Protein AF-A0A0A7GCW0-F1 (afdb_monomer_lite)

Foldseek 3Di:
DDALVLLDVVVDPVCVCPPHRVLLVVLLVVLQVVLCVVVVHRLVPDPPNVLVVLLSSLSSNLVRLLCVQVVDRDDCSVPPDPVVLVPDPDPVSVVSVVSNVVSNVSNVVSVVVSCCVVVVPVPPDD

Structure (mmCIF, N/CA/C/O backbone):
data_AF-A0A0A7GCW0-F1
#
_entry.id   AF-A0A0A7GCW0-F1
#
loop_
_atom_site.group_PDB
_atom_site.id
_atom_site.type_symbol
_atom_site.label_atom_id
_atom_site.label_alt_id
_atom_site.label_comp_id
_atom_site.label_asym_id
_atom_site.label_entity_id
_atom_site.label_seq_id
_atom_site.pdbx_PDB_ins_code
_atom_site.Cartn_x
_atom_site.Cartn_y
_atom_site.Cartn_z
_atom_site.occupancy
_atom_site.B_iso_or_equiv
_atom_site.auth_seq_id
_atom_site.auth_comp_id
_atom_site.auth_asym_id
_atom_site.auth_atom_id
_atom_site.pdbx_PDB_model_num
ATOM 1 N N . MET A 1 1 ? 1.433 -9.374 -11.124 1.00 83.31 1 MET A N 1
ATOM 2 C CA . MET A 1 1 ? 1.123 -8.198 -10.270 1.00 83.31 1 MET A CA 1
ATOM 3 C C . MET A 1 1 ? 0.505 -8.677 -8.950 1.00 83.31 1 MET A C 1
ATOM 5 O O . MET A 1 1 ? 0.402 -9.887 -8.790 1.00 83.31 1 MET A O 1
ATOM 9 N N . ILE A 1 2 ? 0.205 -7.787 -7.990 1.00 92.38 2 ILE A N 1
ATOM 10 C CA . ILE A 1 2 ? -0.347 -8.162 -6.666 1.00 92.38 2 ILE A CA 1
ATOM 11 C C . ILE A 1 2 ? -1.810 -8.624 -6.746 1.00 92.38 2 ILE A C 1
ATOM 13 O O . ILE A 1 2 ? -2.504 -8.321 -7.717 1.00 92.38 2 ILE A O 1
ATOM 17 N N . THR A 1 3 ? -2.260 -9.307 -5.700 1.00 95.44 3 THR A N 1
ATOM 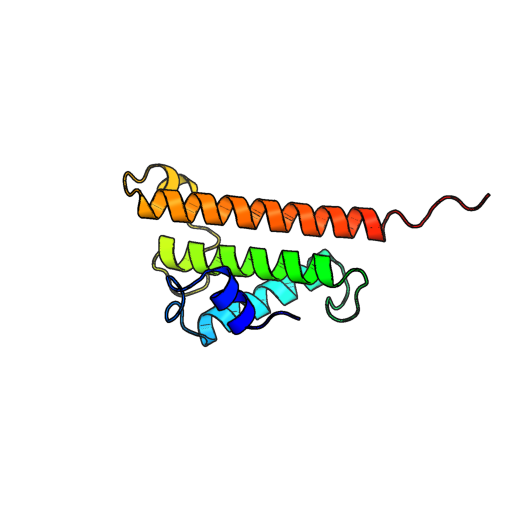18 C CA . THR A 1 3 ? -3.623 -9.807 -5.486 1.00 95.44 3 THR A CA 1
ATOM 19 C C . THR A 1 3 ? -4.183 -9.315 -4.149 1.00 95.44 3 THR A C 1
ATOM 21 O O . THR A 1 3 ? -3.427 -8.879 -3.280 1.00 95.44 3 THR A O 1
ATOM 24 N N . VAL A 1 4 ? -5.497 -9.451 -3.945 1.00 94.44 4 VAL A N 1
ATOM 25 C CA . VAL A 1 4 ? -6.138 -9.202 -2.639 1.00 94.44 4 VAL A CA 1
ATOM 26 C C . VAL A 1 4 ? -5.500 -10.052 -1.532 1.00 94.44 4 VAL A C 1
ATOM 28 O O . VAL A 1 4 ? -5.270 -9.564 -0.427 1.00 94.44 4 VAL A O 1
ATOM 31 N N . ALA A 1 5 ? -5.128 -11.299 -1.840 1.00 95.06 5 ALA A N 1
ATOM 32 C CA . ALA A 1 5 ? -4.447 -12.177 -0.893 1.00 95.06 5 ALA A CA 1
ATOM 33 C C . ALA A 1 5 ? -3.081 -11.618 -0.455 1.00 95.06 5 ALA A C 1
ATOM 35 O O . ALA A 1 5 ? -2.795 -11.632 0.738 1.00 95.06 5 ALA A O 1
ATOM 36 N N . ASP A 1 6 ? -2.275 -11.061 -1.375 1.00 95.44 6 ASP A N 1
ATOM 37 C CA . ASP A 1 6 ? -0.994 -10.420 -1.020 1.00 95.44 6 ASP A CA 1
ATOM 38 C C . ASP A 1 6 ? -1.208 -9.277 -0.004 1.00 95.44 6 ASP A C 1
ATOM 40 O O . ASP A 1 6 ? -0.430 -9.134 0.941 1.00 95.44 6 ASP A O 1
ATOM 44 N N . VAL A 1 7 ? -2.271 -8.481 -0.182 1.00 93.94 7 VAL A N 1
ATOM 45 C CA . VAL A 1 7 ? -2.625 -7.359 0.707 1.00 93.94 7 VAL A CA 1
ATOM 46 C C . VAL A 1 7 ? -3.040 -7.870 2.086 1.00 93.94 7 VAL A C 1
ATOM 48 O O . VAL A 1 7 ? -2.499 -7.420 3.096 1.00 93.94 7 VAL A O 1
ATOM 51 N N . ARG A 1 8 ? -3.949 -8.854 2.144 1.00 93.75 8 ARG A N 1
ATOM 52 C CA . ARG A 1 8 ? -4.410 -9.442 3.413 1.00 93.75 8 ARG A CA 1
ATOM 53 C C . ARG A 1 8 ? -3.270 -10.119 4.173 1.00 93.75 8 ARG A C 1
ATOM 55 O O . ARG A 1 8 ? -3.160 -9.942 5.381 1.00 93.75 8 ARG A O 1
ATOM 62 N N . THR A 1 9 ? -2.386 -10.841 3.482 1.00 94.56 9 THR A N 1
ATOM 63 C CA . THR A 1 9 ? -1.201 -11.447 4.107 1.00 94.56 9 THR A CA 1
ATOM 64 C C . THR A 1 9 ? -0.279 -10.395 4.719 1.00 94.56 9 THR A C 1
ATOM 66 O O . THR A 1 9 ? 0.247 -10.620 5.805 1.00 94.56 9 THR A O 1
ATOM 69 N N . LEU A 1 10 ? -0.084 -9.249 4.057 1.00 93.19 10 LEU A N 1
ATOM 70 C CA . LEU A 1 10 ? 0.797 -8.201 4.572 1.00 93.19 10 LEU A CA 1
ATOM 71 C C . LEU A 1 10 ? 0.186 -7.432 5.753 1.00 93.19 10 LEU A C 1
ATOM 73 O O . LEU A 1 10 ? 0.904 -7.092 6.690 1.00 93.19 10 LEU A O 1
ATOM 77 N N . LEU A 1 11 ? -1.118 -7.152 5.712 1.00 90.50 11 LEU A N 1
ATOM 78 C CA . LEU A 1 11 ? -1.825 -6.440 6.782 1.00 90.50 11 LEU A CA 1
ATOM 79 C C . LEU A 1 11 ? -2.155 -7.331 7.992 1.00 90.50 11 LEU A C 1
ATOM 81 O O . LEU A 1 11 ? -2.368 -6.822 9.094 1.00 90.50 11 LEU A O 1
ATOM 85 N N . GLY A 1 12 ? -2.175 -8.651 7.797 1.00 90.31 12 GLY A N 1
ATOM 86 C CA . GLY A 1 12 ? -2.416 -9.641 8.840 1.00 90.31 12 GLY A CA 1
ATOM 87 C C . GLY A 1 12 ? -3.880 -9.745 9.273 1.00 90.31 12 GLY A C 1
ATOM 88 O O . GLY A 1 12 ? -4.792 -9.189 8.657 1.00 90.31 12 GLY A O 1
ATOM 89 N N . ASP A 1 13 ? -4.106 -10.471 10.370 1.00 87.62 13 ASP A N 1
ATOM 90 C CA . ASP A 1 13 ? -5.440 -10.911 10.810 1.00 87.62 13 ASP A CA 1
ATOM 91 C C . ASP A 1 13 ? -6.435 -9.767 11.052 1.00 87.62 13 ASP A C 1
ATOM 93 O O . ASP A 1 13 ? -7.643 -9.946 10.866 1.00 87.62 13 ASP A O 1
ATOM 97 N N . ALA A 1 14 ? -5.932 -8.580 11.407 1.00 84.12 14 ALA A N 1
ATOM 98 C CA . ALA A 1 14 ? -6.735 -7.376 11.615 1.00 84.12 14 ALA A CA 1
ATOM 99 C C . ALA A 1 14 ? -7.532 -6.959 10.365 1.00 84.12 14 ALA A C 1
ATOM 101 O O . ALA A 1 14 ? -8.599 -6.364 10.498 1.00 84.12 14 ALA A O 1
ATOM 102 N N . TYR A 1 15 ? -7.049 -7.318 9.171 1.00 88.06 15 TYR A N 1
ATOM 103 C CA . TYR A 1 15 ? -7.670 -7.018 7.879 1.00 88.06 15 TYR A CA 1
ATOM 104 C C . TYR A 1 15 ? -7.976 -8.303 7.105 1.00 88.06 15 TYR A C 1
ATOM 106 O O . TYR A 1 15 ? -7.849 -8.365 5.884 1.00 88.06 15 TYR A O 1
ATOM 114 N N . SER A 1 16 ? -8.376 -9.362 7.811 1.00 86.88 16 SER A N 1
ATOM 115 C CA . SER A 1 16 ? -8.755 -10.647 7.204 1.00 86.88 16 SER A CA 1
ATOM 116 C C . SER A 1 16 ? -10.128 -10.621 6.526 1.00 86.88 16 SER A C 1
ATOM 118 O O . SER A 1 16 ? -10.353 -11.379 5.588 1.00 86.88 16 SER A O 1
ATOM 120 N N . THR A 1 17 ? -11.034 -9.742 6.970 1.00 85.06 17 THR A N 1
ATOM 121 C CA . THR A 1 17 ? -12.431 -9.693 6.491 1.00 85.06 17 THR A CA 1
ATOM 122 C C . THR A 1 17 ? -12.908 -8.310 6.054 1.00 85.06 17 THR A C 1
ATOM 124 O O . THR A 1 17 ? -13.849 -8.218 5.270 1.00 85.06 17 THR A O 1
ATOM 127 N N . LYS A 1 18 ? -12.267 -7.233 6.527 1.00 84.50 18 LYS A N 1
ATOM 128 C CA . LYS A 1 18 ? -12.587 -5.847 6.160 1.00 84.50 18 LYS A CA 1
ATOM 129 C C . LYS A 1 18 ? -11.334 -5.094 5.699 1.00 84.50 18 LYS A C 1
ATOM 131 O O . LYS A 1 18 ? -10.270 -5.360 6.259 1.00 84.50 18 LYS A O 1
ATOM 136 N N . PRO A 1 19 ? -11.447 -4.167 4.731 1.00 87.50 19 PRO A N 1
ATOM 137 C CA . PRO A 1 19 ? -12.584 -3.990 3.816 1.00 87.50 19 PRO A CA 1
ATOM 138 C C . PRO A 1 19 ? -12.816 -5.246 2.954 1.00 87.50 19 PRO A C 1
ATOM 140 O O . PRO A 1 19 ? -12.020 -6.192 2.997 1.00 87.50 19 PRO A O 1
ATOM 143 N N . ASP A 1 20 ? -13.949 -5.314 2.253 1.00 90.69 20 ASP A N 1
ATOM 144 C CA . ASP A 1 20 ? -14.281 -6.468 1.415 1.00 90.69 20 ASP A CA 1
ATOM 145 C C . ASP A 1 20 ? -13.315 -6.596 0.221 1.00 90.69 20 ASP A C 1
ATOM 147 O O . ASP A 1 20 ? -12.623 -5.647 -0.158 1.00 90.69 20 ASP A O 1
ATOM 151 N N . ASP A 1 21 ? -13.253 -7.789 -0.372 1.00 92.44 21 ASP A N 1
ATOM 152 C CA . ASP A 1 21 ? -12.318 -8.080 -1.465 1.00 92.44 21 ASP A 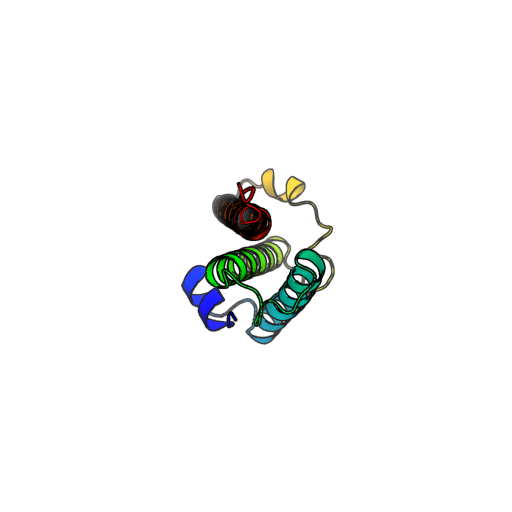CA 1
ATOM 153 C C . ASP A 1 21 ? -12.539 -7.180 -2.692 1.00 92.44 21 ASP A C 1
ATOM 155 O O . ASP A 1 21 ? -11.570 -6.844 -3.370 1.00 92.44 21 ASP A O 1
ATOM 159 N N . THR A 1 22 ? -13.777 -6.746 -2.959 1.00 92.81 22 THR A N 1
ATOM 160 C CA . THR A 1 22 ? -14.103 -5.848 -4.081 1.00 92.81 22 THR A CA 1
ATOM 161 C C . THR A 1 22 ? -13.502 -4.470 -3.850 1.00 92.81 22 THR A C 1
ATOM 163 O O . THR A 1 22 ? -12.893 -3.897 -4.750 1.00 92.81 22 THR A O 1
ATOM 166 N N . THR A 1 23 ? -13.612 -3.952 -2.628 1.00 90.94 23 THR A N 1
ATOM 167 C CA . THR A 1 23 ? -13.009 -2.672 -2.247 1.00 90.94 23 THR A CA 1
ATOM 168 C C . THR A 1 23 ? -11.484 -2.716 -2.357 1.00 90.94 23 THR A C 1
ATOM 170 O O . THR A 1 23 ? -10.884 -1.822 -2.955 1.00 90.94 23 THR A O 1
ATOM 173 N N . ILE A 1 24 ? -10.846 -3.792 -1.878 1.00 92.50 24 ILE A N 1
ATOM 174 C CA . ILE A 1 24 ? -9.393 -3.972 -2.038 1.00 92.50 24 ILE A CA 1
ATOM 175 C C . ILE A 1 24 ? -9.025 -4.070 -3.523 1.00 92.50 24 ILE A C 1
ATOM 177 O O . ILE A 1 24 ? -8.049 -3.458 -3.953 1.00 92.50 24 ILE A O 1
ATOM 181 N N . GLN A 1 25 ? -9.809 -4.794 -4.323 1.00 94.31 25 GLN A N 1
ATOM 182 C CA . GLN A 1 25 ? -9.580 -4.919 -5.761 1.00 94.31 25 GLN A CA 1
ATOM 183 C C . GLN A 1 25 ? -9.663 -3.558 -6.472 1.00 94.31 25 GLN A C 1
ATOM 185 O O . GLN A 1 25 ? -8.780 -3.234 -7.264 1.00 94.31 25 GLN A O 1
ATOM 190 N N . ASN A 1 26 ? -10.632 -2.713 -6.112 1.00 92.94 26 ASN A N 1
ATOM 191 C CA . ASN A 1 26 ? -10.739 -1.350 -6.635 1.00 92.94 26 ASN A CA 1
ATOM 192 C C . ASN A 1 26 ? -9.510 -0.492 -6.282 1.00 92.94 26 ASN A C 1
ATOM 194 O O . ASN A 1 26 ? -9.026 0.263 -7.126 1.00 92.94 26 ASN A O 1
ATOM 198 N N . PHE A 1 27 ? -8.969 -0.612 -5.063 1.00 93.75 27 PHE A N 1
ATOM 199 C CA . PHE A 1 27 ? -7.715 0.063 -4.698 1.00 93.75 27 PHE A CA 1
ATOM 200 C C . PHE A 1 27 ? -6.535 -0.442 -5.528 1.00 93.75 27 PHE A C 1
ATOM 202 O O . PHE A 1 27 ? -5.739 0.358 -6.020 1.00 93.75 27 PHE A O 1
ATOM 209 N N . ILE A 1 28 ? -6.442 -1.759 -5.732 1.00 94.69 28 ILE A N 1
ATOM 210 C CA . ILE A 1 28 ? -5.410 -2.365 -6.576 1.00 94.69 28 ILE A CA 1
ATOM 211 C C . ILE A 1 28 ? -5.466 -1.785 -7.990 1.00 94.69 28 ILE A C 1
ATOM 213 O O . ILE A 1 28 ? -4.424 -1.420 -8.531 1.00 94.69 28 ILE A O 1
ATOM 217 N N . ASP A 1 29 ? -6.648 -1.702 -8.593 1.00 94.19 29 ASP A N 1
ATOM 218 C CA . ASP A 1 29 ? -6.774 -1.278 -9.985 1.00 94.19 29 ASP A CA 1
ATOM 219 C C . ASP A 1 29 ? -6.492 0.221 -10.156 1.00 94.19 29 ASP A C 1
ATOM 221 O O . ASP A 1 29 ? -5.675 0.581 -11.002 1.00 94.19 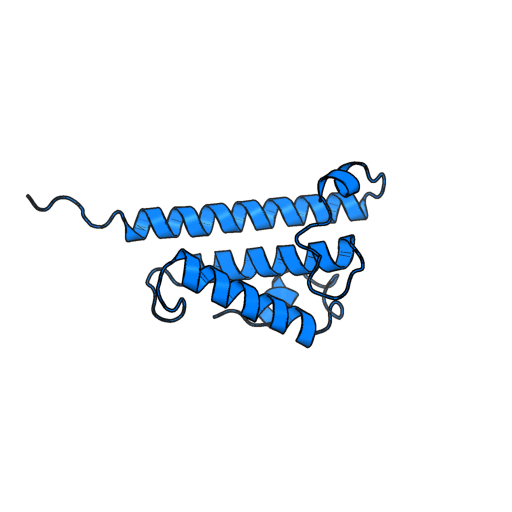29 ASP A O 1
ATOM 225 N N . ARG A 1 30 ? -6.991 1.075 -9.251 1.00 93.25 30 ARG A N 1
ATOM 226 C CA . ARG A 1 30 ? -6.640 2.509 -9.227 1.00 93.25 30 ARG A CA 1
ATOM 227 C C . ARG A 1 30 ? -5.136 2.741 -9.087 1.00 93.25 30 ARG A C 1
ATOM 229 O O . ARG A 1 30 ? -4.557 3.553 -9.803 1.00 93.25 30 ARG A O 1
ATOM 236 N N . ARG A 1 31 ? -4.474 2.021 -8.173 1.00 94.00 31 ARG A N 1
ATOM 237 C CA . ARG A 1 31 ? -3.025 2.172 -7.969 1.00 94.00 31 ARG A CA 1
ATOM 238 C C . ARG A 1 31 ? -2.210 1.585 -9.120 1.00 94.00 31 ARG A C 1
ATOM 240 O O . ARG A 1 31 ? -1.110 2.065 -9.371 1.00 94.00 31 ARG A O 1
ATOM 247 N N . LYS A 1 32 ? -2.709 0.581 -9.849 1.00 93.75 32 LYS A N 1
ATOM 248 C CA . LYS A 1 32 ? -2.056 0.116 -11.087 1.00 93.75 32 LYS A CA 1
ATOM 249 C C . LYS A 1 32 ? -2.101 1.181 -12.177 1.00 93.75 32 LYS A C 1
ATOM 251 O O . LYS A 1 32 ? -1.079 1.384 -12.826 1.00 93.75 32 LYS A O 1
ATOM 256 N N . GLU A 1 33 ? -3.248 1.830 -12.362 1.00 93.88 33 GLU A N 1
ATOM 257 C CA . GLU A 1 33 ? -3.406 2.922 -13.329 1.00 93.88 33 GLU A CA 1
ATOM 258 C C . GLU A 1 33 ? -2.457 4.078 -12.994 1.00 93.88 33 GLU A C 1
ATOM 260 O O . GLU A 1 33 ? -1.643 4.460 -13.831 1.00 93.88 33 GLU A O 1
ATOM 265 N N . GLU A 1 34 ? -2.440 4.530 -11.736 1.00 92.94 34 GLU A N 1
ATOM 266 C CA . GLU A 1 34 ? -1.485 5.545 -11.270 1.00 92.94 34 GLU A CA 1
ATOM 267 C C . GLU A 1 34 ? -0.030 5.109 -11.495 1.00 92.94 34 GLU A C 1
ATOM 269 O O . GLU A 1 34 ? 0.795 5.882 -11.980 1.00 92.94 34 GLU A O 1
ATOM 274 N N . LEU A 1 35 ? 0.316 3.856 -11.178 1.00 93.62 35 LEU A N 1
ATOM 275 C CA . LEU A 1 35 ? 1.672 3.358 -11.393 1.00 93.62 35 LEU A CA 1
ATOM 276 C C . LEU A 1 35 ? 2.062 3.401 -12.869 1.00 93.62 35 LEU A C 1
ATOM 278 O O . LEU A 1 35 ? 3.187 3.782 -13.188 1.00 93.62 35 LEU A O 1
ATOM 282 N N . GLN A 1 36 ? 1.146 3.004 -13.752 1.00 94.06 36 GLN A N 1
ATOM 283 C CA . GLN A 1 36 ? 1.341 3.041 -15.194 1.00 94.06 36 GLN A CA 1
ATOM 284 C C . GLN A 1 36 ? 1.562 4.475 -15.688 1.00 94.06 36 GLN A C 1
ATOM 286 O O . GLN A 1 36 ? 2.471 4.699 -16.490 1.00 94.06 36 GLN A O 1
ATOM 291 N N . GLU A 1 37 ? 0.796 5.442 -15.182 1.00 92.81 37 GLU A N 1
ATOM 292 C CA . GLU A 1 37 ? 0.992 6.866 -15.474 1.00 92.81 37 GLU A CA 1
ATOM 293 C C . GLU A 1 37 ? 2.363 7.365 -14.996 1.00 92.81 37 GLU A C 1
ATOM 295 O O . GLU A 1 37 ? 3.078 8.033 -15.745 1.00 92.81 37 GLU A O 1
ATOM 300 N N . LEU A 1 38 ? 2.780 6.984 -13.783 1.00 91.50 38 LEU A N 1
ATOM 301 C CA . LEU A 1 38 ? 4.058 7.397 -13.197 1.00 91.50 38 LEU A CA 1
ATOM 302 C C . LEU A 1 38 ? 5.271 6.847 -13.958 1.00 91.50 38 LEU A C 1
ATOM 304 O O . LEU A 1 38 ? 6.270 7.553 -14.122 1.00 91.50 38 LEU A O 1
ATOM 308 N N . ILE A 1 39 ? 5.224 5.585 -14.397 1.00 91.25 39 ILE A N 1
ATOM 309 C CA . ILE A 1 39 ? 6.362 4.938 -15.073 1.00 91.25 39 ILE A CA 1
ATOM 310 C C . ILE A 1 39 ? 6.297 5.032 -16.603 1.00 91.25 39 ILE A C 1
ATOM 312 O O . ILE A 1 39 ? 7.294 4.729 -17.262 1.00 91.25 39 ILE A O 1
ATOM 316 N N . GLY A 1 40 ? 5.157 5.441 -17.167 1.00 89.75 40 GLY A N 1
ATOM 317 C CA . GLY A 1 40 ? 4.939 5.627 -18.605 1.00 89.75 40 GLY A CA 1
ATOM 318 C C . GLY A 1 40 ? 4.864 4.331 -19.422 1.00 89.75 40 GLY A C 1
ATOM 319 O O . GLY A 1 40 ? 5.045 4.356 -20.638 1.00 89.75 40 GLY A O 1
ATOM 320 N N . THR A 1 41 ? 4.655 3.184 -18.777 1.00 90.06 41 THR A N 1
ATOM 321 C CA . THR A 1 41 ? 4.567 1.869 -19.428 1.00 90.06 41 THR A CA 1
ATOM 322 C C . THR A 1 41 ? 3.758 0.899 -18.570 1.00 90.06 41 THR A C 1
ATOM 324 O O . THR A 1 41 ? 3.550 1.159 -17.386 1.00 90.06 41 THR A O 1
ATOM 327 N N . ASP A 1 42 ? 3.318 -0.222 -19.144 1.00 90.56 42 ASP A N 1
ATOM 328 C CA . ASP A 1 42 ? 2.607 -1.263 -18.397 1.00 90.56 42 ASP A CA 1
ATOM 329 C C . ASP A 1 42 ? 3.526 -1.842 -17.296 1.00 90.56 42 ASP A C 1
ATOM 331 O O . ASP A 1 42 ? 4.568 -2.436 -17.623 1.00 90.56 42 ASP A O 1
ATOM 335 N N . PRO A 1 43 ? 3.154 -1.732 -16.002 1.00 89.69 43 PRO A N 1
ATOM 336 C CA . PRO A 1 43 ? 3.929 -2.273 -14.886 1.00 89.69 43 PRO A CA 1
ATOM 337 C C . PRO A 1 43 ? 4.206 -3.777 -14.980 1.00 89.69 43 PRO A C 1
ATOM 339 O O . PRO A 1 43 ? 5.190 -4.254 -14.410 1.00 89.69 43 PRO A O 1
ATOM 342 N N . ALA A 1 44 ? 3.367 -4.538 -15.691 1.00 89.06 44 ALA A N 1
ATOM 343 C CA . ALA A 1 44 ? 3.578 -5.965 -15.926 1.00 89.06 44 ALA A CA 1
ATOM 344 C C . ALA A 1 44 ? 4.674 -6.257 -16.966 1.00 89.06 44 ALA A C 1
ATOM 346 O O . ALA A 1 44 ? 5.197 -7.371 -17.003 1.00 89.06 44 ALA A O 1
ATOM 347 N N . SER A 1 45 ? 5.049 -5.269 -17.778 1.00 88.88 45 SER A N 1
ATOM 348 C CA . SER A 1 45 ? 6.099 -5.370 -18.801 1.00 88.88 45 SER A CA 1
ATOM 349 C C . SER A 1 45 ? 7.403 -4.661 -18.407 1.00 88.88 45 SER A C 1
ATOM 351 O O . SER A 1 45 ? 8.463 -4.937 -18.969 1.00 88.88 45 SER A O 1
ATOM 353 N N . ALA A 1 46 ? 7.342 -3.775 -17.411 1.00 89.62 46 ALA A N 1
ATOM 354 C CA . ALA A 1 46 ? 8.467 -2.975 -16.954 1.00 89.62 46 ALA A CA 1
ATOM 355 C C . ALA A 1 46 ? 9.572 -3.808 -16.261 1.00 89.62 46 ALA A C 1
ATOM 357 O O . ALA A 1 46 ? 9.292 -4.827 -15.615 1.00 89.62 46 ALA A O 1
ATOM 358 N N . PRO A 1 47 ? 10.848 -3.377 -16.342 1.00 90.88 47 PRO A N 1
ATOM 359 C CA . PRO A 1 47 ? 11.941 -4.001 -15.599 1.00 90.88 47 PRO A CA 1
ATOM 360 C C . PRO A 1 47 ? 11.772 -3.803 -14.086 1.00 90.88 47 PRO A C 1
ATOM 362 O O . PRO A 1 47 ? 10.988 -2.983 -13.626 1.00 90.88 47 PRO A O 1
ATOM 365 N N . TYR A 1 48 ? 12.541 -4.538 -13.280 1.00 92.44 48 TYR A N 1
ATOM 366 C CA . TYR A 1 48 ? 12.518 -4.409 -11.814 1.00 92.44 48 TYR A CA 1
ATOM 367 C C . TYR A 1 48 ? 11.115 -4.557 -11.193 1.00 92.44 48 TYR A C 1
ATOM 369 O O . TYR A 1 48 ? 10.764 -3.854 -10.243 1.00 92.44 48 TYR A O 1
ATOM 377 N N . GLN A 1 49 ? 10.330 -5.519 -11.687 1.00 92.06 49 GLN A N 1
ATOM 378 C CA . GLN A 1 49 ? 8.959 -5.779 -11.231 1.00 92.06 49 GLN A CA 1
ATOM 379 C C . GLN A 1 49 ? 8.823 -5.976 -9.719 1.00 92.06 49 GLN A C 1
ATOM 381 O O . GLN A 1 49 ? 7.768 -5.696 -9.165 1.00 92.06 49 GLN A O 1
ATOM 386 N N . SER A 1 50 ? 9.867 -6.436 -9.024 1.00 93.81 50 SER A N 1
ATOM 387 C CA . SER A 1 50 ? 9.852 -6.556 -7.562 1.00 93.81 50 SER A CA 1
ATOM 388 C C . SER A 1 50 ? 9.721 -5.201 -6.855 1.00 93.81 50 SER A C 1
ATOM 390 O O . SER A 1 50 ? 9.041 -5.121 -5.833 1.00 93.81 50 SER A O 1
ATOM 392 N N . LEU A 1 51 ? 10.313 -4.134 -7.405 1.00 95.38 51 LEU A N 1
ATOM 393 C CA . LEU A 1 51 ? 10.171 -2.767 -6.892 1.00 95.38 51 LEU A CA 1
ATOM 394 C C . LEU A 1 51 ? 8.770 -2.225 -7.172 1.00 95.38 51 LEU A C 1
ATOM 396 O O . LEU A 1 51 ? 8.139 -1.679 -6.274 1.00 95.38 51 LEU A O 1
ATOM 400 N N . LEU A 1 52 ? 8.254 -2.456 -8.379 1.00 95.44 52 LEU A N 1
ATOM 401 C CA . LEU A 1 52 ? 6.900 -2.052 -8.764 1.00 95.44 52 LEU A CA 1
ATOM 402 C C . LEU A 1 52 ? 5.830 -2.801 -7.955 1.00 95.44 52 LEU A C 1
ATOM 404 O O . LEU A 1 52 ? 4.887 -2.189 -7.461 1.00 95.44 52 LEU A O 1
ATOM 408 N N . LYS A 1 53 ? 6.016 -4.111 -7.726 1.00 95.50 53 LYS A N 1
ATOM 409 C CA . LYS A 1 53 ? 5.159 -4.921 -6.845 1.00 95.50 53 LYS A CA 1
ATOM 410 C C . LYS A 1 53 ? 5.184 -4.373 -5.418 1.00 95.50 53 LYS A C 1
ATOM 412 O O . LYS A 1 53 ? 4.131 -4.289 -4.798 1.00 95.50 53 LYS A O 1
ATOM 417 N N . ARG A 1 54 ? 6.361 -3.991 -4.903 1.00 95.75 54 ARG A N 1
ATOM 418 C CA . ARG A 1 54 ? 6.498 -3.400 -3.563 1.00 95.75 54 ARG A CA 1
ATOM 419 C C . ARG A 1 54 ? 5.792 -2.052 -3.461 1.00 95.75 54 ARG A C 1
ATOM 421 O O . ARG A 1 54 ? 5.059 -1.857 -2.502 1.00 95.75 54 ARG A O 1
ATOM 428 N N . TRP A 1 55 ? 5.975 -1.163 -4.437 1.00 96.50 55 TRP A N 1
ATOM 429 C CA . TRP A 1 55 ? 5.269 0.119 -4.469 1.00 96.50 55 TRP A CA 1
ATOM 430 C C . TRP A 1 55 ? 3.754 -0.086 -4.443 1.00 96.50 55 TRP A C 1
ATOM 432 O O . TRP A 1 55 ? 3.074 0.470 -3.584 1.00 96.50 55 TRP A O 1
ATOM 442 N N . LEU A 1 56 ? 3.253 -0.949 -5.332 1.00 96.12 56 LEU A N 1
ATOM 443 C CA . LEU A 1 56 ? 1.823 -1.194 -5.489 1.00 96.12 56 LEU A CA 1
ATOM 444 C C . LEU A 1 56 ? 1.221 -1.804 -4.221 1.00 96.12 56 LEU A C 1
ATOM 446 O O . LEU A 1 56 ? 0.195 -1.336 -3.742 1.00 96.12 56 LEU A O 1
ATOM 450 N N . LEU A 1 57 ? 1.892 -2.805 -3.644 1.00 96.62 57 LEU A N 1
ATOM 451 C CA . LEU A 1 57 ? 1.454 -3.443 -2.405 1.00 96.62 57 LEU A CA 1
ATOM 452 C C . LEU A 1 57 ? 1.394 -2.441 -1.250 1.00 96.62 57 LEU A C 1
ATOM 454 O O . LEU A 1 57 ? 0.386 -2.366 -0.556 1.00 96.62 57 LEU A O 1
ATOM 458 N N . SER A 1 58 ? 2.446 -1.642 -1.075 1.00 95.94 58 SER A N 1
ATOM 459 C CA . SER A 1 58 ? 2.507 -0.646 -0.010 1.00 95.94 58 SER A CA 1
ATOM 460 C C . SER A 1 58 ? 1.434 0.438 -0.158 1.00 95.94 58 SER A C 1
ATOM 462 O O . SER A 1 58 ? 0.781 0.771 0.827 1.00 95.94 58 SER A O 1
ATOM 464 N N . LYS A 1 59 ? 1.195 0.961 -1.370 1.00 94.38 59 LYS A N 1
ATOM 465 C CA . LYS A 1 59 ? 0.155 1.980 -1.600 1.00 94.38 59 LYS A CA 1
ATOM 466 C C . LYS A 1 59 ? -1.255 1.446 -1.366 1.00 94.38 59 LYS A C 1
ATOM 468 O O . LYS A 1 59 ? -2.047 2.123 -0.723 1.00 94.38 59 LYS A O 1
ATOM 473 N N . VAL A 1 60 ? -1.543 0.219 -1.793 1.00 94.62 60 VAL A N 1
ATOM 474 C CA . VAL A 1 60 ? -2.845 -0.404 -1.517 1.00 94.62 60 VAL A CA 1
ATOM 475 C C . VAL A 1 60 ? -3.034 -0.654 -0.018 1.00 94.62 60 VAL A C 1
ATOM 477 O O . VAL A 1 60 ? -4.122 -0.431 0.504 1.00 94.62 60 VAL A O 1
ATOM 480 N N . CYS A 1 61 ? -1.985 -1.047 0.712 1.00 93.69 61 CYS A N 1
ATOM 481 C CA . CYS A 1 61 ? -2.052 -1.128 2.173 1.00 93.69 61 CYS A CA 1
ATOM 482 C C . CYS A 1 61 ? -2.350 0.236 2.813 1.00 93.69 61 CYS A C 1
ATOM 484 O O . CYS A 1 61 ? -3.169 0.303 3.725 1.00 93.69 61 CYS A O 1
ATOM 486 N N . CYS A 1 62 ? -1.740 1.324 2.325 1.00 92.44 62 CYS A N 1
ATOM 487 C CA . CYS A 1 62 ? -2.084 2.681 2.757 1.00 92.44 62 CYS A CA 1
ATOM 488 C C . CYS A 1 62 ? -3.571 2.993 2.526 1.00 92.44 62 CYS A C 1
ATOM 490 O O . CYS A 1 62 ? -4.216 3.512 3.433 1.00 92.44 62 CYS A O 1
ATOM 492 N N . ASP A 1 63 ? -4.124 2.639 1.364 1.00 91.25 63 ASP A N 1
ATOM 493 C CA . ASP A 1 63 ? -5.539 2.875 1.046 1.00 91.25 63 ASP A CA 1
ATOM 494 C C . ASP A 1 63 ? -6.479 2.096 1.973 1.00 91.25 63 ASP A C 1
ATOM 496 O O . ASP A 1 63 ? -7.462 2.648 2.464 1.00 91.25 63 ASP A O 1
ATOM 500 N N . VAL A 1 64 ? -6.149 0.837 2.282 1.00 91.19 64 VAL A N 1
ATOM 501 C CA . VAL A 1 64 ? -6.911 0.021 3.238 1.00 91.19 64 VAL A CA 1
ATOM 502 C C . VAL A 1 64 ? -6.882 0.629 4.642 1.00 91.19 64 VAL A C 1
ATOM 504 O O . VAL A 1 64 ? -7.923 0.737 5.288 1.00 91.19 64 VAL A O 1
ATOM 507 N N . LEU A 1 65 ? -5.706 1.054 5.112 1.00 89.31 65 LEU A N 1
ATOM 508 C CA . LEU A 1 65 ? -5.572 1.705 6.416 1.00 89.31 65 LEU A CA 1
ATOM 509 C C . LEU A 1 65 ? -6.340 3.029 6.464 1.00 89.31 65 LEU A C 1
ATOM 511 O O . LEU A 1 65 ? -6.982 3.328 7.466 1.00 89.31 65 LEU A O 1
ATOM 515 N N . ALA A 1 66 ? -6.295 3.815 5.390 1.00 85.44 66 ALA A N 1
ATOM 516 C CA . ALA A 1 66 ? -6.999 5.087 5.313 1.00 85.44 66 ALA A CA 1
ATOM 517 C C . ALA A 1 66 ? -8.524 4.900 5.255 1.00 85.44 66 ALA A C 1
ATOM 519 O O . ALA A 1 66 ? -9.248 5.612 5.945 1.00 85.44 66 ALA A O 1
ATOM 520 N N . ASN A 1 67 ? -9.017 3.903 4.513 1.00 85.31 67 ASN A N 1
ATOM 521 C CA . ASN A 1 67 ? -10.433 3.525 4.495 1.00 85.31 67 ASN A CA 1
ATOM 522 C C . ASN A 1 67 ? -10.943 3.151 5.896 1.00 85.31 67 ASN A C 1
ATOM 524 O O . ASN A 1 67 ? -11.992 3.635 6.316 1.00 85.31 67 ASN A O 1
ATOM 528 N N . ASP A 1 68 ? -10.177 2.357 6.644 1.00 85.00 68 ASP A N 1
ATOM 529 C CA . ASP A 1 68 ? -10.528 1.986 8.016 1.00 85.00 68 ASP A CA 1
ATOM 530 C C . ASP A 1 68 ? -10.478 3.181 8.988 1.00 85.00 68 ASP A C 1
ATOM 532 O O . ASP A 1 68 ? -11.364 3.327 9.831 1.00 85.00 68 ASP A O 1
ATOM 536 N N . LEU A 1 69 ? -9.483 4.063 8.856 1.00 80.81 69 LEU A N 1
ATOM 537 C CA . LEU A 1 69 ? -9.332 5.234 9.722 1.00 80.81 69 LEU A CA 1
ATOM 538 C C . LEU A 1 69 ? -10.406 6.302 9.491 1.00 80.81 69 LEU A C 1
ATOM 540 O O . LEU A 1 69 ? -10.826 6.958 10.444 1.00 80.81 69 LEU A O 1
ATOM 544 N N . LEU A 1 70 ? -10.823 6.492 8.241 1.00 75.38 70 LEU A N 1
ATOM 545 C CA . LEU A 1 70 ? -11.798 7.511 7.860 1.00 75.38 70 LEU A CA 1
ATOM 546 C C . LEU A 1 70 ? -13.239 6.996 7.931 1.00 75.38 70 LEU A C 1
ATOM 548 O O . LEU A 1 70 ? -14.168 7.794 8.021 1.00 75.38 70 LEU A O 1
ATOM 552 N N . GLY A 1 71 ? -13.439 5.675 7.912 1.00 66.06 71 GLY A N 1
ATOM 553 C CA . GLY A 1 71 ? -14.768 5.067 7.926 1.00 66.06 71 GLY A CA 1
ATOM 554 C C . GLY A 1 71 ? -15.598 5.374 6.675 1.00 66.06 71 GLY A C 1
ATOM 555 O O . GLY A 1 71 ? -16.822 5.272 6.727 1.00 66.06 71 GLY A O 1
ATOM 556 N N . VAL A 1 72 ? -14.952 5.768 5.570 1.00 57.62 72 VAL A N 1
ATOM 557 C CA . VAL A 1 72 ? -15.613 6.152 4.314 1.00 57.62 72 VAL A CA 1
ATOM 558 C C . VAL A 1 72 ? -15.406 5.072 3.257 1.00 57.62 72 VAL A C 1
ATOM 560 O O . VAL A 1 72 ? -14.267 4.749 2.909 1.00 57.62 72 VAL A O 1
ATOM 563 N N . ASP A 1 73 ? -16.509 4.555 2.710 1.00 50.59 73 ASP A N 1
ATOM 564 C CA . ASP A 1 73 ? -16.507 3.774 1.474 1.00 50.59 73 ASP A CA 1
ATOM 565 C C . ASP A 1 73 ? -16.229 4.700 0.285 1.00 50.59 73 ASP A C 1
ATOM 567 O O . ASP A 1 73 ? -17.095 5.458 -0.138 1.00 50.59 73 ASP A O 1
ATOM 571 N N . SER A 1 74 ? -15.039 4.556 -0.301 1.00 47.88 74 SER A N 1
ATOM 572 C CA . SER A 1 74 ? -14.723 4.966 -1.676 1.00 47.88 74 SER A CA 1
ATOM 573 C C . SER A 1 74 ? -14.671 6.482 -1.993 1.00 47.88 74 SER A C 1
ATOM 575 O O . SER A 1 74 ? -15.275 7.330 -1.354 1.00 47.88 74 SER A O 1
ATOM 577 N N . ALA A 1 75 ? -13.897 6.799 -3.035 1.00 43.72 75 ALA A N 1
ATOM 578 C CA . ALA A 1 75 ?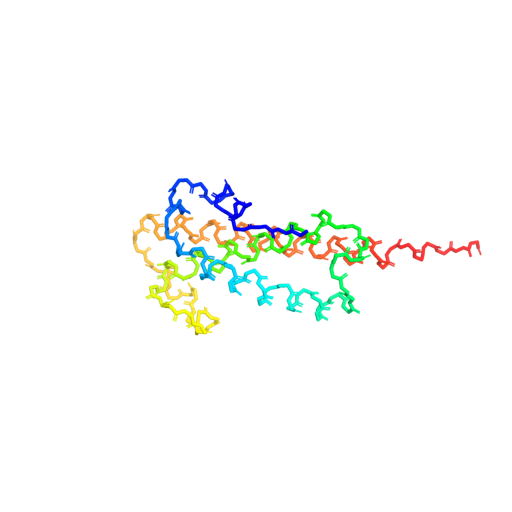 -13.626 8.107 -3.654 1.00 43.72 75 ALA A CA 1
ATOM 579 C C . ALA A 1 75 ? -12.838 9.166 -2.845 1.00 43.72 75 ALA A C 1
ATOM 581 O O . ALA A 1 75 ? -11.760 9.544 -3.310 1.00 43.72 75 ALA A O 1
ATOM 582 N N . ASP A 1 76 ? -13.276 9.576 -1.651 1.00 43.03 76 ASP A N 1
ATOM 583 C CA . ASP A 1 76 ? -12.806 10.831 -1.006 1.00 43.03 76 ASP A CA 1
ATOM 584 C C . ASP A 1 76 ? -11.706 10.657 0.061 1.00 43.03 76 ASP A C 1
ATOM 586 O O . ASP A 1 76 ? -11.247 11.615 0.685 1.00 43.03 76 ASP A O 1
ATOM 590 N N . VAL A 1 77 ? -11.217 9.427 0.245 1.00 50.00 77 VAL A N 1
ATOM 591 C CA . VAL A 1 77 ? -10.110 9.083 1.166 1.00 50.00 77 VAL A CA 1
ATOM 592 C C . VAL A 1 77 ? -8.828 9.888 0.882 1.00 50.00 77 VAL A C 1
ATOM 594 O O . VAL A 1 77 ? -7.976 10.028 1.756 1.00 50.00 77 VAL A O 1
ATOM 597 N N . LEU A 1 78 ? -8.693 10.444 -0.326 1.00 49.41 78 LEU A N 1
ATOM 598 C CA . LEU A 1 78 ? -7.553 11.272 -0.719 1.00 49.41 78 LEU A CA 1
ATOM 599 C C . LEU A 1 78 ? -7.571 12.689 -0.112 1.00 49.41 78 LEU A C 1
ATOM 601 O O . LEU A 1 78 ? -6.511 13.310 -0.074 1.00 49.41 78 LEU A O 1
ATOM 605 N N . GLU A 1 79 ? -8.714 13.194 0.374 1.00 45.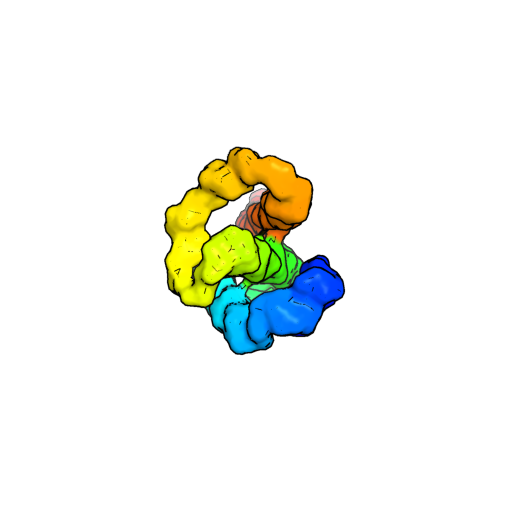88 79 GLU A N 1
ATOM 606 C CA . GLU A 1 79 ? -8.851 14.598 0.813 1.00 45.88 79 GLU A CA 1
ATOM 607 C C . GLU A 1 79 ? -9.101 14.799 2.315 1.00 45.88 79 GLU A C 1
ATOM 609 O O . GLU A 1 79 ? -8.832 15.889 2.827 1.00 45.88 79 GLU A O 1
ATOM 614 N N . TYR A 1 80 ? -9.530 13.778 3.067 1.00 44.94 80 TYR A N 1
ATOM 615 C CA . TYR A 1 80 ? -9.591 13.900 4.527 1.00 44.94 80 TYR A CA 1
ATOM 616 C C . TYR A 1 80 ? -8.182 13.823 5.122 1.00 44.94 80 TYR A C 1
ATOM 618 O O . TYR A 1 80 ? -7.535 12.775 5.148 1.00 44.94 80 TYR A O 1
ATOM 626 N N . SER A 1 81 ? -7.698 14.976 5.582 1.00 51.94 81 SER A N 1
ATOM 627 C CA . SER A 1 81 ? -6.340 15.162 6.080 1.00 51.94 81 SER A CA 1
ATOM 628 C C . SER A 1 81 ? -6.014 14.163 7.192 1.00 51.94 81 SER A C 1
ATOM 630 O O . SER A 1 81 ? -6.535 14.236 8.304 1.00 51.94 81 SER A O 1
ATOM 632 N N . ILE A 1 82 ? -5.050 13.282 6.921 1.00 57.31 82 ILE A N 1
ATOM 633 C CA . ILE A 1 82 ? -4.347 12.459 7.921 1.00 57.31 82 ILE A CA 1
ATOM 634 C C . ILE A 1 82 ? -3.877 13.308 9.122 1.00 57.31 82 ILE A C 1
ATOM 636 O O . ILE A 1 82 ? -3.699 12.784 10.223 1.00 57.31 82 ILE A O 1
ATOM 640 N N . GLY A 1 83 ? -3.712 14.624 8.932 1.00 58.44 83 GLY A N 1
ATOM 641 C CA . GLY A 1 83 ? -3.421 15.592 9.987 1.00 58.44 83 GLY A CA 1
ATOM 642 C C . GLY A 1 83 ? -4.410 15.558 11.154 1.00 58.44 83 GLY A C 1
ATOM 643 O O . GLY A 1 83 ? -3.962 15.535 12.297 1.00 58.44 83 GLY A O 1
ATOM 644 N N . ASP A 1 84 ? -5.714 15.443 10.896 1.00 54.50 84 ASP A N 1
ATOM 645 C CA . ASP A 1 84 ? -6.729 15.462 11.962 1.00 54.50 84 ASP A CA 1
ATOM 646 C C . ASP A 1 84 ? -6.720 14.156 12.778 1.00 54.50 84 ASP A C 1
ATOM 648 O O . ASP A 1 84 ? -7.000 14.133 13.978 1.00 54.50 84 ASP A O 1
ATOM 652 N N . LEU A 1 85 ? -6.308 13.047 12.155 1.00 58.25 85 LEU A N 1
ATOM 653 C CA . LEU A 1 85 ? -6.176 11.744 12.812 1.00 58.25 85 LEU A CA 1
ATOM 654 C C . LEU A 1 85 ? -4.940 11.659 13.724 1.00 58.25 85 LEU A C 1
ATOM 656 O O . LEU A 1 85 ? -4.951 10.893 14.695 1.00 58.25 85 LEU A O 1
ATOM 660 N N . ARG A 1 86 ? -3.889 12.453 13.460 1.00 59.12 86 ARG A N 1
ATOM 661 C CA . ARG A 1 86 ? -2.648 12.476 14.264 1.00 59.12 86 ARG A CA 1
ATOM 662 C C . ARG A 1 86 ? -2.865 12.964 15.698 1.00 59.12 86 ARG A C 1
ATOM 664 O O . ARG A 1 86 ? -2.100 12.585 16.585 1.00 59.12 86 ARG A O 1
ATOM 671 N N . GLU A 1 87 ? -3.920 13.734 15.951 1.00 58.22 87 GLU A N 1
ATOM 672 C CA . GLU A 1 87 ? -4.263 14.224 17.293 1.00 58.22 87 GLU A CA 1
ATOM 673 C C . GLU A 1 87 ? -5.059 13.207 18.135 1.00 58.22 87 GLU A C 1
ATOM 675 O O . GLU A 1 87 ? -5.293 13.414 19.332 1.00 58.22 87 GLU A O 1
ATOM 680 N N . SER A 1 88 ? -5.443 12.062 17.556 1.00 58.81 88 SER A N 1
ATOM 681 C CA . SER A 1 88 ? -6.224 11.041 18.255 1.00 58.81 88 SER A CA 1
ATOM 682 C C . SER A 1 88 ? -5.468 10.426 19.441 1.00 58.81 88 SER A C 1
ATOM 684 O O . SER A 1 88 ? -4.319 9.985 19.346 1.00 58.81 88 SER A O 1
ATOM 686 N N . LYS A 1 89 ? -6.150 10.320 20.591 1.00 61.72 89 LYS A N 1
ATOM 687 C CA . LYS A 1 89 ? -5.625 9.655 21.801 1.00 61.72 89 LYS A CA 1
ATOM 688 C C . LYS A 1 89 ? -5.706 8.126 21.738 1.00 61.72 89 LYS A C 1
ATOM 690 O O . LYS A 1 89 ? -5.151 7.460 22.608 1.00 61.72 89 LYS A O 1
ATOM 695 N N . SER A 1 90 ? -6.374 7.562 20.730 1.00 76.94 90 SER A N 1
ATOM 696 C CA . SER A 1 90 ? -6.513 6.112 20.582 1.00 76.94 90 SER A CA 1
ATOM 697 C C . SER A 1 90 ? -5.187 5.471 20.166 1.00 76.94 90 SER A C 1
ATOM 699 O O . SER A 1 90 ? -4.640 5.773 19.106 1.00 76.94 90 SER A O 1
ATOM 701 N N . GLN A 1 91 ? -4.680 4.543 20.980 1.00 77.06 91 GLN A N 1
ATOM 702 C CA . GLN A 1 91 ? -3.450 3.800 20.683 1.00 77.06 91 GLN A CA 1
ATOM 703 C C . GLN A 1 91 ? -3.567 2.983 19.385 1.00 77.06 91 GLN A C 1
ATOM 705 O O . GLN A 1 91 ? -2.596 2.880 18.640 1.00 77.06 91 GLN A O 1
ATOM 710 N N . ASN A 1 92 ? -4.764 2.479 19.070 1.00 80.56 92 ASN A N 1
ATOM 711 C CA . ASN A 1 92 ? -5.026 1.765 17.819 1.00 80.56 92 ASN A CA 1
ATOM 712 C C . ASN A 1 92 ? -4.948 2.687 16.596 1.00 80.56 92 ASN A C 1
ATOM 714 O O . ASN A 1 92 ? -4.410 2.282 15.570 1.00 80.56 92 ASN A O 1
ATOM 718 N N . VAL A 1 93 ? -5.438 3.928 16.705 1.00 80.88 93 VAL A N 1
ATOM 719 C CA . VAL A 1 93 ? -5.321 4.923 15.623 1.00 80.88 93 VAL A CA 1
ATOM 720 C C . VAL A 1 93 ? -3.854 5.283 15.401 1.00 80.88 93 VAL A C 1
ATOM 722 O O . VAL A 1 93 ? -3.388 5.266 14.267 1.00 80.88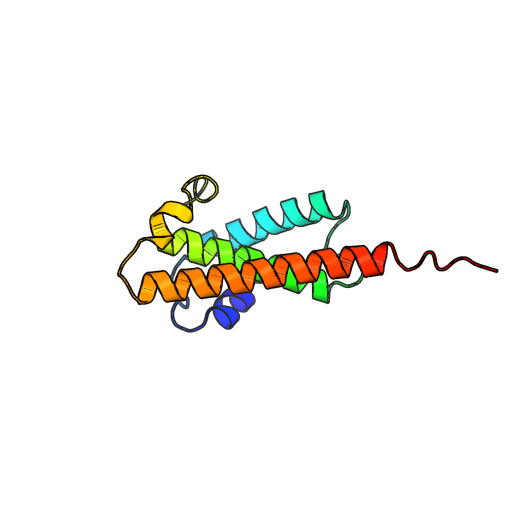 93 VAL A O 1
ATOM 725 N N . LYS A 1 94 ? -3.091 5.499 16.479 1.00 81.31 94 LYS A N 1
ATOM 726 C CA . LYS A 1 94 ? -1.646 5.760 16.390 1.00 81.31 94 LYS A CA 1
ATOM 727 C C . LYS A 1 94 ? -0.883 4.620 15.718 1.00 81.31 94 LYS A C 1
ATOM 729 O O . LYS A 1 94 ? -0.063 4.882 14.849 1.00 81.31 94 LYS A O 1
ATOM 734 N N . LEU A 1 95 ? -1.178 3.368 16.076 1.00 85.75 95 LEU A N 1
ATOM 735 C CA . LEU A 1 95 ? -0.541 2.202 15.460 1.00 85.75 95 LEU A CA 1
ATOM 736 C C . LEU A 1 95 ? -0.822 2.134 13.951 1.00 85.75 95 LEU A C 1
ATOM 738 O O . LEU A 1 95 ? 0.100 1.944 13.161 1.00 85.75 95 LEU A O 1
ATOM 742 N N . LYS A 1 96 ? -2.085 2.331 13.551 1.00 86.56 96 LYS A N 1
ATOM 743 C CA . LYS A 1 96 ? -2.495 2.342 12.139 1.00 86.56 96 LYS A CA 1
ATOM 744 C C . LYS A 1 96 ? -1.825 3.478 11.361 1.00 86.56 96 LYS A C 1
ATOM 746 O O . LYS A 1 96 ? -1.387 3.251 10.238 1.00 86.56 96 LYS A O 1
ATOM 751 N N . LEU A 1 97 ? -1.661 4.655 11.969 1.00 86.12 97 LEU A N 1
ATOM 752 C CA . LEU A 1 97 ? -0.900 5.766 11.385 1.00 86.12 97 LEU A CA 1
ATOM 753 C C . LEU A 1 97 ? 0.586 5.425 11.210 1.00 86.12 97 LEU A C 1
ATOM 755 O O . LEU A 1 97 ? 1.142 5.681 10.148 1.00 86.12 97 LEU A O 1
ATOM 759 N N . THR A 1 98 ? 1.222 4.781 12.193 1.00 89.44 98 THR A N 1
ATOM 760 C CA . THR A 1 98 ? 2.617 4.324 12.056 1.00 89.44 98 THR A CA 1
ATOM 761 C C . THR A 1 98 ? 2.773 3.306 10.925 1.00 89.44 98 THR A C 1
ATOM 763 O O . THR A 1 98 ? 3.735 3.369 10.158 1.00 89.44 98 THR A O 1
ATOM 766 N N . TRP A 1 99 ? 1.830 2.369 10.786 1.00 90.50 99 TRP A N 1
ATOM 767 C CA . TRP A 1 99 ? 1.828 1.425 9.665 1.00 90.50 99 TRP A CA 1
ATOM 768 C C . TRP A 1 99 ? 1.634 2.139 8.330 1.00 90.50 99 TRP A C 1
ATOM 770 O O . TRP A 1 99 ? 2.349 1.841 7.376 1.00 90.50 99 TRP A O 1
ATOM 780 N N . PHE A 1 100 ? 0.724 3.113 8.274 1.00 90.44 100 PHE A N 1
ATOM 781 C CA . PHE A 1 100 ? 0.502 3.933 7.088 1.00 90.44 100 PHE A CA 1
ATOM 782 C C . PHE A 1 100 ? 1.786 4.650 6.658 1.00 90.44 100 PHE A C 1
ATOM 784 O O . PHE A 1 100 ? 2.170 4.561 5.494 1.00 90.44 100 PHE A O 1
ATOM 791 N N . GLU A 1 101 ? 2.478 5.310 7.590 1.00 90.06 101 GLU A N 1
ATOM 792 C CA . GLU A 1 101 ? 3.743 6.007 7.328 1.00 90.06 101 GLU A CA 1
ATOM 793 C C . GLU A 1 101 ? 4.823 5.034 6.841 1.00 90.06 101 GLU A C 1
ATOM 795 O O . GLU A 1 101 ? 5.444 5.271 5.807 1.00 90.06 101 GLU A O 1
ATOM 800 N N . THR A 1 102 ? 4.961 3.883 7.505 1.00 93.44 102 THR A N 1
ATOM 801 C CA . THR A 1 102 ? 5.925 2.837 7.124 1.00 93.44 102 THR A CA 1
ATOM 802 C C . THR A 1 102 ? 5.678 2.328 5.701 1.00 93.44 102 THR A C 1
ATOM 804 O O . THR A 1 102 ? 6.613 2.159 4.911 1.00 93.44 102 THR A O 1
ATOM 807 N N . PHE A 1 103 ? 4.417 2.072 5.341 1.00 92.81 103 PHE A N 1
ATOM 808 C CA . PHE A 1 103 ? 4.073 1.650 3.986 1.00 92.81 103 PHE A CA 1
ATOM 809 C C . PHE A 1 103 ? 4.299 2.775 2.975 1.00 92.81 103 PHE A C 1
ATOM 811 O O . PHE A 1 103 ? 4.849 2.513 1.904 1.00 92.81 103 PHE A O 1
ATOM 818 N N . ASN A 1 104 ? 3.965 4.020 3.313 1.00 91.44 104 ASN A N 1
ATOM 819 C CA . ASN A 1 104 ? 4.190 5.147 2.417 1.00 91.44 104 ASN A CA 1
ATOM 820 C C . ASN A 1 104 ? 5.687 5.351 2.121 1.00 91.44 104 ASN A C 1
ATOM 822 O O . ASN A 1 104 ? 6.069 5.427 0.953 1.00 91.44 104 ASN A O 1
ATOM 826 N N . GLU A 1 105 ? 6.545 5.325 3.143 1.00 92.62 105 GLU A N 1
ATOM 827 C CA . GLU A 1 105 ? 8.005 5.392 2.985 1.00 92.62 105 GLU A CA 1
ATOM 828 C C . GLU A 1 105 ? 8.547 4.219 2.155 1.00 92.62 105 GLU A C 1
ATOM 830 O O . GLU A 1 105 ? 9.373 4.400 1.258 1.00 92.62 105 GLU A O 1
ATOM 835 N N . SER A 1 106 ? 8.050 3.003 2.405 1.00 93.31 106 SER A N 1
ATOM 836 C CA . SER A 1 106 ? 8.412 1.809 1.633 1.00 93.31 106 SER A CA 1
ATOM 837 C C . SER A 1 106 ? 8.036 1.946 0.154 1.00 93.31 106 SER A C 1
ATOM 839 O O . SER A 1 106 ? 8.814 1.551 -0.723 1.00 93.31 106 SER A O 1
ATOM 841 N N . ALA A 1 107 ? 6.870 2.531 -0.139 1.00 93.69 107 ALA A N 1
ATOM 842 C CA . ALA A 1 107 ? 6.450 2.824 -1.502 1.00 93.69 107 ALA A CA 1
ATOM 843 C C . ALA A 1 107 ? 7.386 3.852 -2.150 1.00 93.69 107 ALA A C 1
ATOM 845 O O . ALA A 1 107 ? 7.970 3.574 -3.198 1.00 93.69 107 ALA A O 1
ATOM 846 N N . GLU A 1 108 ? 7.593 5.005 -1.516 1.00 93.88 108 GLU A N 1
ATOM 847 C CA . GLU A 1 108 ? 8.468 6.064 -2.031 1.00 93.88 108 GLU A CA 1
ATOM 848 C C . GLU A 1 108 ? 9.886 5.553 -2.299 1.00 93.88 108 GLU A C 1
ATOM 850 O O . GLU A 1 108 ? 10.434 5.766 -3.384 1.00 93.88 108 GLU A O 1
ATOM 855 N N . LEU A 1 109 ? 10.458 4.787 -1.368 1.00 94.81 109 LEU A N 1
ATOM 856 C CA . LEU A 1 109 ? 11.766 4.165 -1.541 1.00 94.81 109 LEU A CA 1
ATOM 857 C C . LEU A 1 109 ? 11.790 3.201 -2.734 1.00 94.81 109 LEU A C 1
ATOM 859 O O . LEU A 1 109 ? 12.751 3.207 -3.509 1.00 94.81 109 LEU A O 1
ATOM 863 N N . ALA A 1 110 ? 10.756 2.373 -2.905 1.00 94.56 110 ALA A N 1
ATOM 864 C CA . ALA A 1 110 ? 10.674 1.424 -4.010 1.00 94.56 110 ALA A CA 1
ATOM 865 C C . ALA A 1 110 ? 10.613 2.132 -5.373 1.00 94.56 110 ALA A C 1
ATOM 867 O O . ALA A 1 110 ? 11.355 1.755 -6.285 1.00 94.56 110 ALA A O 1
ATOM 868 N N . LEU A 1 111 ? 9.793 3.181 -5.498 1.00 93.69 111 LEU A N 1
ATOM 869 C CA . LEU A 1 111 ? 9.652 3.944 -6.742 1.00 93.69 111 LEU A CA 1
ATOM 870 C C . LEU A 1 111 ? 10.904 4.768 -7.054 1.00 93.69 111 LEU A C 1
ATOM 872 O O . LEU A 1 111 ? 11.392 4.745 -8.183 1.00 93.69 111 LEU A O 1
ATOM 876 N N . ASN A 1 112 ? 11.493 5.415 -6.048 1.00 93.31 112 ASN A N 1
ATOM 877 C CA . ASN A 1 112 ? 12.763 6.119 -6.207 1.00 93.31 112 ASN A CA 1
ATOM 878 C C . ASN A 1 112 ? 13.872 5.158 -6.647 1.00 93.31 112 ASN A C 1
ATOM 880 O O . ASN A 1 112 ? 14.601 5.437 -7.598 1.00 93.31 112 ASN A O 1
ATOM 884 N N . THR A 1 113 ? 13.959 3.978 -6.027 1.00 93.25 113 THR A N 1
ATOM 885 C CA . THR A 1 113 ? 14.929 2.944 -6.419 1.00 93.25 113 THR A CA 1
ATOM 886 C C . THR A 1 113 ? 14.679 2.449 -7.844 1.00 93.25 113 THR A C 1
ATOM 888 O O . THR A 1 113 ? 15.637 2.223 -8.588 1.00 93.25 113 THR A O 1
ATOM 891 N N . TYR A 1 114 ? 13.414 2.297 -8.249 1.00 94.00 114 TYR A N 1
ATOM 892 C CA . TYR A 1 114 ? 13.050 1.943 -9.620 1.00 94.00 114 TYR A CA 1
ATOM 893 C C . TYR A 1 114 ? 13.559 2.996 -10.606 1.00 94.00 114 TYR A C 1
ATOM 895 O O . TYR A 1 114 ? 14.254 2.646 -11.562 1.00 94.00 114 TYR A O 1
ATOM 903 N N . PHE A 1 115 ? 13.299 4.282 -10.357 1.00 91.81 115 PHE A N 1
ATOM 904 C CA . PHE A 1 115 ? 13.775 5.356 -11.228 1.00 91.81 115 PHE A CA 1
ATOM 905 C C . PHE A 1 115 ? 15.297 5.468 -11.252 1.00 91.81 115 PHE A C 1
ATOM 907 O O . PHE A 1 115 ? 15.870 5.646 -12.323 1.00 91.81 115 PHE A O 1
ATOM 914 N N . ILE A 1 116 ? 15.972 5.294 -10.116 1.00 91.69 116 ILE A N 1
ATOM 915 C CA . ILE A 1 116 ? 17.439 5.273 -10.059 1.00 91.69 116 ILE A CA 1
ATOM 916 C C . ILE A 1 116 ? 17.991 4.137 -10.924 1.00 91.69 116 ILE A C 1
ATOM 918 O O . ILE A 1 116 ? 18.902 4.354 -11.718 1.00 91.69 116 ILE A O 1
ATOM 922 N N . LYS A 1 117 ? 17.435 2.926 -10.816 1.00 88.62 117 LYS A N 1
ATOM 923 C CA . LYS A 1 117 ? 17.918 1.762 -11.575 1.00 88.62 117 LYS A CA 1
ATOM 924 C C . LYS A 1 117 ? 17.589 1.840 -13.064 1.00 88.62 117 LYS A C 1
ATOM 926 O O . LYS A 1 117 ? 18.402 1.421 -13.880 1.00 88.62 117 LYS A O 1
ATOM 931 N N . THR A 1 118 ? 16.434 2.391 -13.425 1.00 86.31 118 THR A N 1
ATOM 932 C CA . THR A 1 118 ? 16.024 2.541 -14.831 1.00 86.31 118 THR A CA 1
ATOM 933 C C . THR A 1 118 ? 16.709 3.718 -15.524 1.00 86.31 118 THR A C 1
ATOM 935 O O . THR A 1 118 ? 17.092 3.593 -16.684 1.00 86.31 118 THR A O 1
ATOM 938 N N . ARG A 1 119 ? 16.950 4.836 -14.824 1.00 72.06 119 ARG A N 1
ATOM 939 C CA . ARG A 1 119 ? 17.716 5.981 -15.357 1.00 72.06 119 ARG A CA 1
ATOM 940 C C . ARG A 1 119 ? 19.237 5.777 -15.264 1.00 72.06 119 ARG A C 1
ATOM 942 O O . ARG A 1 119 ? 19.981 6.382 -16.029 1.00 72.06 119 ARG A O 1
ATOM 949 N N . GLY A 1 120 ? 19.700 4.896 -14.375 1.00 57.25 120 GLY A N 1
ATOM 950 C CA . GLY A 1 120 ? 21.110 4.638 -14.059 1.00 57.25 120 GLY A CA 1
ATOM 951 C C . GLY A 1 120 ? 21.838 3.596 -14.919 1.00 57.25 120 GLY A C 1
ATOM 952 O O . GLY A 1 120 ? 22.965 3.247 -14.587 1.00 57.25 120 GLY A O 1
ATOM 953 N N . TYR A 1 121 ? 21.254 3.111 -16.022 1.00 43.84 121 TYR A N 1
ATOM 954 C CA . TYR A 1 121 ? 21.957 2.272 -17.013 1.00 43.84 121 TYR A CA 1
ATOM 955 C C . TYR A 1 121 ? 22.100 2.955 -18.386 1.00 43.84 121 TYR A C 1
ATOM 957 O O . TYR A 1 121 ? 22.167 2.308 -19.425 1.00 43.84 121 TYR A O 1
ATOM 965 N N . ARG A 1 122 ? 22.223 4.287 -18.400 1.00 40.50 122 ARG A N 1
ATOM 966 C CA . ARG A 1 122 ? 23.141 4.960 -19.334 1.00 40.50 122 ARG A CA 1
ATOM 967 C C . ARG A 1 122 ? 24.441 5.248 -18.590 1.00 40.50 122 ARG A C 1
ATOM 969 O O . ARG A 1 122 ? 24.835 6.396 -18.419 1.00 40.50 122 ARG A O 1
ATOM 976 N N . ALA A 1 123 ? 25.090 4.189 -18.106 1.00 39.50 123 ALA A N 1
ATOM 977 C CA . ALA A 1 123 ? 26.512 4.277 -17.827 1.00 39.50 123 ALA A CA 1
ATOM 978 C C . ALA A 1 123 ? 27.178 4.679 -19.148 1.00 39.50 123 ALA A C 1
ATOM 980 O O . ALA A 1 123 ? 27.027 3.995 -20.163 1.00 39.50 123 ALA A O 1
ATOM 981 N N . VAL A 1 124 ? 27.797 5.853 -19.129 1.00 39.66 124 VAL A N 1
ATOM 982 C CA . VAL A 1 124 ? 28.611 6.430 -20.193 1.00 39.66 124 VAL A CA 1
ATOM 983 C C . VAL A 1 124 ? 29.447 5.316 -20.834 1.00 39.66 124 VAL A C 1
ATOM 985 O O . VAL A 1 124 ? 30.285 4.704 -20.175 1.00 39.66 124 VAL A O 1
ATOM 988 N N . ARG A 1 125 ? 29.163 4.996 -22.103 1.00 31.95 125 ARG A N 1
ATOM 989 C CA . ARG A 1 125 ? 30.061 4.183 -22.925 1.00 31.95 125 ARG A CA 1
ATOM 990 C C . ARG A 1 125 ? 31.234 5.081 -23.318 1.00 31.95 125 ARG A C 1
ATOM 992 O O . ARG A 1 125 ? 31.002 6.003 -24.089 1.00 31.95 125 ARG A O 1
ATOM 999 N N . LEU A 1 126 ? 32.407 4.705 -22.798 1.00 37.00 126 LEU A N 1
ATOM 1000 C CA . LEU A 1 126 ? 33.780 4.979 -23.254 1.00 37.00 126 LEU A CA 1
ATOM 1001 C C . LEU A 1 126 ? 34.184 6.451 -23.405 1.00 37.00 126 LEU A C 1
ATOM 1003 O O . LEU A 1 126 ? 33.757 7.100 -24.381 1.00 37.00 126 LEU A O 1
#

Organism: Geoglobus acetivorans (NCBI:txid565033)

pLDDT: mean 82.28, std 17.33, range [31.95, 96.62]

Radius of gyration: 16.07 Å; chains: 1; bounding box: 50×28×45 Å

Secondary structure (DSSP, 8-state):
---HHHHHHHH-GGGSSSS-HHHHHHHHHHHHHHHHHHHTS-TTTSS-HHHHHHHHHHHHHHHHHHHHHHT--SSGGGTS-HHHHTT---HHHHHHHHHHHHHHHHHHHHHHHHHHHHHTT-----

Sequence (126 aa):
MITVADVRTLLGDAYSTKPDDTTIQNFIDRRKEELQELIGTDPASAPYQSLLKRWLLSKVCCDVLANDLLGVDSADVLEYSIGDLRESKSQNVKLKLTWFETFNESAELALNTYFIKTRGYRAVRL